Protein AF-A0A539EDE5-F1 (afdb_monomer_lite)

Radius of gyration: 13.55 Å; chains: 1; bounding box: 35×16×39 Å

pLDDT: mean 87.45, std 14.8, range [50.5, 98.12]

Secondary structure (DSSP, 8-state):
-PPPPP-EEEEEE--SS--HHHHHHHHHHHHHHT-SEEEEEE-SS-TT--

Foldseek 3Di:
DPPDPQFEAEAEDQCPDPDVVSVVVQVCCCVVVVGPYYHYDHDPDDPPDD

Sequence (50 aa):
MPPSETRLGVLGGTFDPPHNGHLLMARKAREMLGLDEVLFVPVLRPSHKA

Structure (mmCIF, N/CA/C/O backbone):
data_AF-A0A539EDE5-F1
#
_entry.id   AF-A0A539EDE5-F1
#
loop_
_atom_site.group_PDB
_atom_site.id
_atom_site.type_symbol
_atom_site.label_atom_id
_atom_site.label_alt_id
_atom_site.label_comp_id
_atom_site.label_asym_id
_atom_site.label_entity_id
_atom_site.label_seq_id
_atom_site.pdbx_PDB_ins_code
_atom_site.Cartn_x
_atom_site.Cartn_y
_atom_site.Cartn_z
_atom_site.occupancy
_atom_site.B_iso_or_equiv
_atom_site.auth_seq_id
_atom_site.auth_comp_id
_atom_site.auth_asym_id
_atom_site.auth_atom_id
_atom_site.pdbx_PDB_model_num
ATOM 1 N N . MET A 1 1 ? -27.539 -4.218 1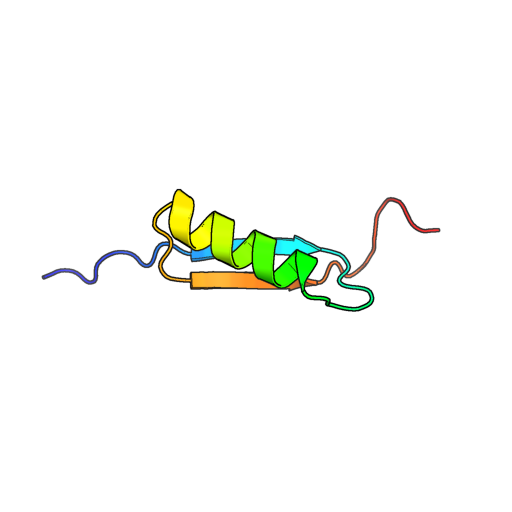5.527 1.00 53.69 1 MET A N 1
ATOM 2 C CA . MET A 1 1 ? -26.505 -3.460 14.793 1.00 53.69 1 MET A CA 1
ATOM 3 C C . MET A 1 1 ? -26.461 -4.026 13.387 1.00 53.69 1 MET A C 1
ATOM 5 O O . MET A 1 1 ? -26.211 -5.222 13.287 1.00 53.69 1 MET A O 1
ATOM 9 N N . PRO A 1 2 ? -26.775 -3.260 12.327 1.00 53.41 2 PRO A N 1
ATOM 10 C CA . PRO A 1 2 ? -26.404 -3.700 10.983 1.00 53.41 2 PRO A CA 1
ATOM 11 C C . PRO A 1 2 ? -24.874 -3.895 10.942 1.00 53.41 2 PRO A C 1
ATOM 13 O O . PRO A 1 2 ? -24.180 -3.194 11.688 1.00 53.41 2 PRO A O 1
ATOM 16 N N . PRO A 1 3 ? -24.337 -4.843 10.153 1.00 60.88 3 PRO A N 1
ATOM 17 C CA . PRO A 1 3 ? -22.893 -4.932 9.958 1.00 60.88 3 PRO A CA 1
ATOM 18 C C . PRO A 1 3 ? -22.406 -3.568 9.459 1.00 60.88 3 PRO A C 1
ATOM 20 O O . PRO A 1 3 ? -22.953 -3.037 8.494 1.00 60.88 3 PRO A O 1
ATOM 23 N N . SER A 1 4 ? -21.449 -2.957 10.159 1.00 69.44 4 SER A N 1
ATOM 24 C CA . SER A 1 4 ? -20.796 -1.746 9.667 1.00 69.44 4 SER A CA 1
ATOM 25 C C . SER A 1 4 ? -20.169 -2.081 8.317 1.00 69.44 4 SER A C 1
ATOM 27 O O . SER A 1 4 ? -19.407 -3.043 8.237 1.00 69.44 4 SER A O 1
ATOM 29 N N . GLU A 1 5 ? -20.524 -1.348 7.264 1.00 83.50 5 GLU A N 1
ATOM 30 C CA . GLU A 1 5 ? -19.973 -1.570 5.926 1.00 83.50 5 GLU A CA 1
ATOM 31 C C . GLU A 1 5 ? -18.440 -1.547 5.979 1.00 83.50 5 GLU A C 1
ATOM 33 O O . GLU A 1 5 ? -17.850 -0.550 6.396 1.00 83.50 5 GLU A O 1
ATOM 38 N N . THR A 1 6 ? -17.801 -2.649 5.576 1.00 89.44 6 THR A N 1
ATOM 39 C CA . THR A 1 6 ? -16.340 -2.751 5.525 1.00 89.44 6 THR A CA 1
ATOM 40 C C . THR A 1 6 ? -15.791 -1.734 4.530 1.00 89.44 6 THR A C 1
ATOM 42 O O . THR A 1 6 ? -16.075 -1.784 3.330 1.00 89.44 6 THR A O 1
ATOM 45 N N . ARG A 1 7 ? -14.966 -0.813 5.018 1.00 94.25 7 ARG A N 1
ATOM 46 C CA . ARG A 1 7 ? -14.272 0.191 4.217 1.00 94.25 7 ARG A CA 1
ATOM 47 C C . ARG A 1 7 ? -13.022 -0.424 3.604 1.00 94.25 7 ARG A C 1
ATOM 49 O O . ARG A 1 7 ? -11.955 -0.431 4.217 1.00 94.25 7 ARG A O 1
ATOM 56 N N . LEU A 1 8 ? -13.162 -0.934 2.385 1.00 96.00 8 LEU A N 1
ATOM 57 C CA . LEU A 1 8 ? -12.077 -1.567 1.640 1.00 96.00 8 LEU A CA 1
ATOM 58 C C . LEU A 1 8 ? -11.345 -0.563 0.735 1.00 96.00 8 LEU A C 1
ATOM 60 O O . LEU A 1 8 ? -11.947 0.053 -0.143 1.00 96.00 8 LEU A O 1
ATOM 64 N N . GLY A 1 9 ? -10.028 -0.439 0.903 1.00 96.56 9 GLY A N 1
ATOM 65 C CA . GLY A 1 9 ? -9.150 0.208 -0.075 1.00 96.56 9 GLY A CA 1
ATOM 66 C C . GLY A 1 9 ? -8.643 -0.776 -1.123 1.00 96.56 9 GLY A C 1
ATOM 67 O O . GLY A 1 9 ? -8.395 -1.939 -0.817 1.00 96.56 9 GLY A O 1
ATOM 68 N N . VAL A 1 10 ? -8.419 -0.305 -2.349 1.00 96.81 10 VAL A N 1
ATOM 69 C CA . VAL A 1 10 ? -7.814 -1.101 -3.427 1.00 96.81 10 VAL A CA 1
ATOM 70 C C . VAL A 1 10 ? -6.533 -0.416 -3.892 1.00 96.81 10 VAL A C 1
ATOM 72 O O . VAL A 1 10 ? -6.564 0.726 -4.346 1.00 96.81 10 VAL A O 1
ATOM 75 N N . LEU A 1 11 ? -5.403 -1.114 -3.781 1.00 96.75 11 LEU A N 1
ATOM 76 C CA . LEU A 1 11 ? -4.095 -0.649 -4.232 1.00 96.75 11 LEU A CA 1
ATOM 77 C C . LEU A 1 11 ? -3.657 -1.453 -5.459 1.00 96.75 11 LEU A C 1
ATOM 79 O O . LEU A 1 11 ? -3.185 -2.586 -5.349 1.00 96.75 11 LEU A O 1
ATOM 83 N N . GLY A 1 12 ? -3.820 -0.848 -6.634 1.00 94.50 12 GLY A N 1
ATOM 84 C CA . GLY A 1 12 ? -3.338 -1.397 -7.898 1.00 94.50 12 GLY A CA 1
ATOM 85 C C . GLY A 1 12 ? -1.853 -1.107 -8.127 1.00 94.50 12 GLY A C 1
ATOM 86 O O . GLY A 1 12 ? -1.382 -0.008 -7.838 1.00 94.50 12 GLY A O 1
ATOM 87 N N . GLY A 1 13 ? -1.116 -2.066 -8.684 1.00 92.38 13 GLY A N 1
ATOM 88 C CA . GLY A 1 13 ? 0.290 -1.868 -9.045 1.00 92.38 13 GLY A CA 1
ATOM 89 C C . GLY A 1 13 ? 0.895 -3.059 -9.780 1.00 92.38 13 GLY A C 1
ATOM 90 O O . GLY A 1 13 ? 0.363 -4.161 -9.734 1.00 92.38 13 GLY A O 1
ATOM 91 N N . THR A 1 14 ? 2.016 -2.860 -10.473 1.00 91.56 14 THR A N 1
ATOM 92 C CA . THR A 1 14 ? 2.743 -3.972 -11.116 1.00 91.56 14 THR A CA 1
ATOM 93 C C . THR A 1 14 ? 3.416 -4.879 -10.083 1.00 91.56 14 THR A C 1
ATOM 95 O O . THR A 1 14 ? 3.529 -6.073 -10.315 1.00 91.56 14 THR A O 1
ATOM 98 N N . PHE A 1 15 ? 3.834 -4.318 -8.939 1.00 91.31 15 PHE A N 1
ATOM 99 C CA . PHE A 1 15 ? 4.485 -5.038 -7.836 1.00 91.31 15 PHE A CA 1
ATOM 100 C C . PHE A 1 15 ? 5.609 -5.989 -8.299 1.00 91.31 15 PHE A C 1
ATOM 102 O O . PHE A 1 15 ? 5.620 -7.163 -7.948 1.00 91.31 15 PHE A O 1
ATOM 109 N N . ASP A 1 16 ? 6.563 -5.472 -9.077 1.00 86.69 16 ASP A N 1
ATOM 110 C CA . ASP A 1 16 ? 7.619 -6.238 -9.759 1.00 86.69 16 ASP A CA 1
ATOM 111 C C . ASP A 1 16 ? 9.028 -5.799 -9.290 1.00 86.69 16 ASP A C 1
ATOM 113 O O . ASP A 1 16 ? 9.670 -4.992 -9.967 1.00 86.69 16 ASP A O 1
ATOM 117 N N . PRO A 1 17 ? 9.510 -6.244 -8.107 1.00 92.00 17 PRO A N 1
ATOM 118 C CA . PRO A 1 17 ? 8.826 -7.050 -7.089 1.00 92.00 17 PRO A CA 1
ATOM 119 C C . PRO A 1 17 ? 8.090 -6.197 -6.027 1.00 92.00 17 PRO A C 1
ATOM 121 O O . PRO A 1 17 ? 8.303 -4.983 -5.915 1.00 92.00 17 PRO A O 1
ATOM 124 N N . PRO A 1 18 ? 7.242 -6.803 -5.176 1.00 93.69 18 PRO A N 1
ATOM 125 C CA . PRO A 1 18 ? 6.724 -6.131 -3.989 1.00 93.69 18 PRO A CA 1
ATOM 126 C C . PRO A 1 18 ? 7.876 -5.733 -3.049 1.00 93.69 18 PRO A C 1
ATOM 128 O O . PRO A 1 18 ? 8.871 -6.441 -2.928 1.00 93.69 18 PRO A O 1
ATOM 131 N N . HIS A 1 19 ? 7.744 -4.600 -2.356 1.00 95.88 19 HIS A N 1
ATOM 132 C CA . HIS A 1 19 ? 8.768 -4.097 -1.434 1.00 95.88 19 HIS A CA 1
ATOM 133 C C . HIS A 1 19 ? 8.133 -3.198 -0.364 1.00 95.88 19 HIS A C 1
ATOM 135 O O . HIS A 1 19 ? 6.954 -2.845 -0.449 1.00 95.88 19 HIS A O 1
ATOM 141 N N . ASN A 1 20 ? 8.923 -2.777 0.630 1.00 97.69 20 ASN A N 1
ATOM 142 C CA . ASN A 1 20 ? 8.442 -2.015 1.794 1.00 97.69 20 ASN A CA 1
ATOM 143 C C . ASN A 1 20 ? 7.749 -0.688 1.449 1.00 97.69 20 ASN A C 1
ATOM 145 O O . ASN A 1 20 ? 6.933 -0.206 2.229 1.00 97.69 20 ASN A O 1
ATOM 149 N N . GLY A 1 21 ? 8.031 -0.110 0.280 1.00 96.81 21 GLY A N 1
ATOM 150 C CA . GLY A 1 21 ? 7.351 1.095 -0.195 1.00 96.81 21 GLY A CA 1
ATOM 151 C C . GLY A 1 21 ? 5.872 0.835 -0.478 1.00 96.81 21 GLY A C 1
ATOM 152 O O . GLY A 1 21 ? 5.021 1.594 -0.024 1.00 96.81 21 GLY A O 1
ATOM 153 N N . HIS A 1 22 ? 5.551 -0.285 -1.133 1.00 97.25 22 HIS A N 1
ATOM 154 C CA . HIS A 1 22 ? 4.168 -0.703 -1.379 1.00 97.25 22 HIS A CA 1
ATOM 155 C C . HIS A 1 22 ? 3.406 -0.943 -0.067 1.00 97.25 22 HIS A C 1
ATOM 157 O O . HIS A 1 22 ? 2.277 -0.479 0.090 1.00 97.25 22 HIS A O 1
ATOM 163 N N . LEU A 1 23 ? 4.050 -1.600 0.903 1.00 96.94 23 LEU A N 1
ATOM 164 C CA . LEU A 1 23 ? 3.465 -1.847 2.225 1.00 96.94 23 LEU A CA 1
ATOM 165 C C . LEU A 1 23 ? 3.224 -0.548 2.998 1.00 96.94 23 LEU A C 1
ATOM 167 O O . LEU A 1 23 ? 2.169 -0.370 3.607 1.00 96.94 23 LEU A O 1
ATOM 171 N N . LEU A 1 24 ? 4.184 0.379 2.954 1.00 98.06 24 LEU A N 1
ATOM 172 C CA . LEU A 1 24 ? 4.055 1.675 3.606 1.00 98.06 24 LEU A CA 1
ATOM 173 C C . LEU A 1 24 ? 2.905 2.490 3.007 1.00 98.06 24 LEU A C 1
ATOM 175 O O . LEU A 1 24 ? 2.133 3.069 3.769 1.00 98.06 24 LEU A O 1
ATOM 179 N N . MET A 1 25 ? 2.763 2.501 1.678 1.00 96.69 25 MET A N 1
ATOM 180 C CA . MET A 1 25 ? 1.660 3.189 0.999 1.00 96.69 25 MET A CA 1
ATOM 181 C C . MET A 1 25 ? 0.300 2.624 1.413 1.00 96.69 25 MET A C 1
ATOM 183 O O . MET A 1 25 ? -0.566 3.390 1.833 1.00 96.69 25 MET A O 1
ATOM 187 N N . ALA A 1 26 ? 0.128 1.299 1.379 1.00 97.50 26 ALA A N 1
ATOM 188 C CA . ALA A 1 26 ? -1.112 0.655 1.812 1.00 97.50 26 ALA A CA 1
ATOM 189 C C . ALA A 1 26 ? -1.438 0.961 3.281 1.00 97.50 26 ALA A C 1
ATOM 191 O O . ALA A 1 26 ? -2.565 1.332 3.606 1.00 97.50 26 ALA A O 1
ATOM 192 N N . ARG A 1 27 ? -0.439 0.878 4.171 1.00 98.00 27 ARG A N 1
ATOM 193 C CA . ARG A 1 27 ? -0.614 1.188 5.596 1.00 98.00 27 ARG A CA 1
ATOM 194 C C . ARG A 1 27 ? -1.037 2.638 5.812 1.00 98.00 27 ARG A C 1
ATOM 196 O O . ARG A 1 27 ? -1.964 2.892 6.576 1.00 98.00 27 ARG A O 1
ATOM 203 N N . LYS A 1 28 ? -0.379 3.583 5.136 1.00 98.12 28 LYS A N 1
ATOM 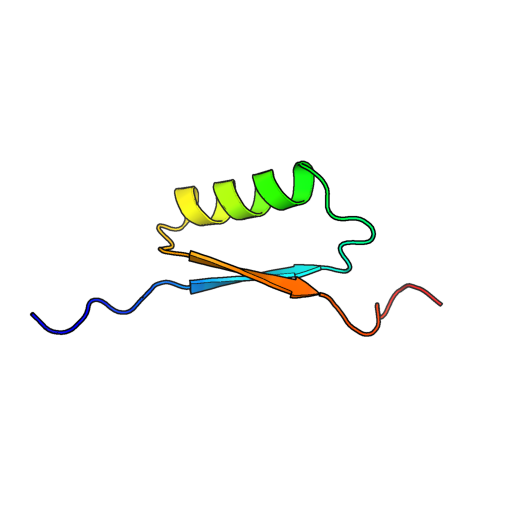204 C CA . LYS A 1 28 ? -0.706 5.008 5.241 1.00 98.12 28 LYS A CA 1
ATOM 205 C C . LYS A 1 28 ? -2.096 5.315 4.707 1.00 98.12 28 LYS A C 1
ATOM 207 O O . LYS A 1 28 ? -2.837 6.019 5.382 1.00 98.12 28 LYS A O 1
ATOM 212 N N . ALA A 1 29 ? -2.478 4.736 3.570 1.00 97.19 29 ALA A N 1
ATOM 213 C CA . ALA A 1 29 ? -3.835 4.855 3.049 1.00 97.19 29 ALA A CA 1
ATOM 214 C C . ALA A 1 29 ? -4.869 4.320 4.052 1.00 97.19 29 ALA A C 1
ATOM 216 O O . ALA A 1 29 ? -5.846 5.008 4.335 1.00 97.19 29 ALA A O 1
ATOM 217 N N . ARG A 1 30 ? -4.618 3.148 4.655 1.00 97.56 30 ARG A N 1
ATOM 218 C CA . ARG A 1 30 ? -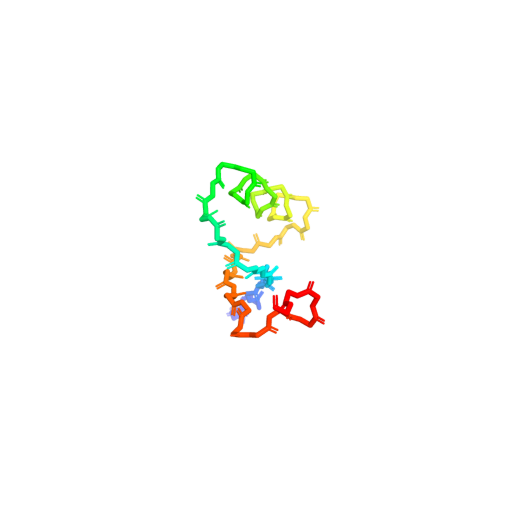5.499 2.568 5.678 1.00 97.56 30 ARG A CA 1
ATOM 21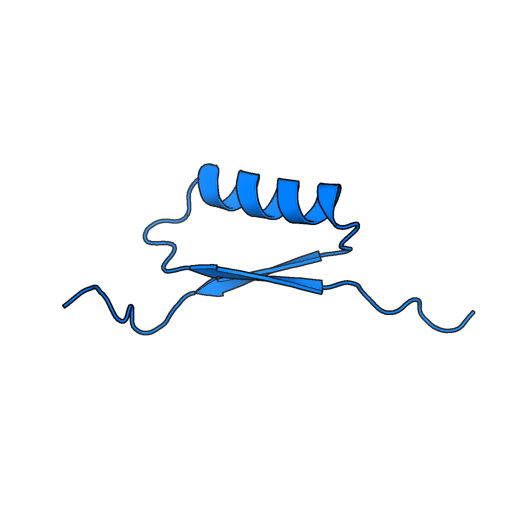9 C C . ARG A 1 30 ? -5.692 3.497 6.877 1.00 97.56 30 ARG A C 1
ATOM 221 O O . ARG A 1 30 ? -6.823 3.769 7.263 1.00 97.56 30 ARG A O 1
ATOM 228 N N . GLU A 1 31 ? -4.589 3.995 7.438 1.00 97.69 31 GLU A N 1
ATOM 229 C CA . GLU A 1 31 ? -4.584 4.883 8.610 1.00 97.69 31 GLU A CA 1
ATOM 230 C C . GLU A 1 31 ? -5.252 6.234 8.319 1.00 97.69 31 GLU A C 1
ATOM 232 O O . GLU A 1 31 ? -6.062 6.705 9.111 1.00 97.69 31 GLU A O 1
ATOM 237 N N . MET A 1 32 ? -4.927 6.860 7.186 1.00 97.62 32 MET A N 1
ATOM 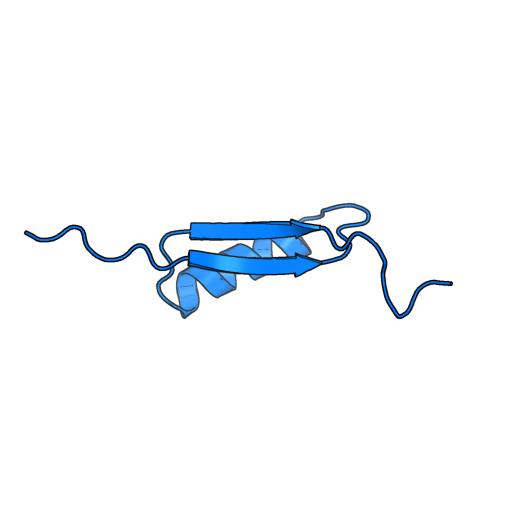238 C CA . MET A 1 32 ? -5.387 8.214 6.861 1.00 97.62 32 MET A CA 1
ATOM 239 C C . MET A 1 32 ? -6.851 8.264 6.421 1.00 97.62 32 MET A C 1
ATOM 241 O O . MET A 1 32 ? -7.507 9.281 6.623 1.00 97.62 32 MET A O 1
ATOM 245 N N . LEU A 1 33 ? -7.355 7.191 5.808 1.00 96.12 33 LEU A N 1
ATOM 246 C CA . LEU A 1 33 ? -8.712 7.137 5.258 1.00 96.12 33 LEU A CA 1
ATOM 247 C C . LEU A 1 33 ? -9.694 6.366 6.159 1.00 96.12 33 LEU A C 1
ATOM 249 O O . LEU A 1 33 ? -10.884 6.299 5.847 1.00 96.12 33 LEU A O 1
ATOM 253 N N . GLY A 1 34 ? -9.215 5.798 7.273 1.00 95.62 34 GLY A N 1
ATOM 254 C CA . GLY A 1 34 ? -10.029 4.979 8.173 1.00 95.62 34 GLY A CA 1
ATOM 255 C C . GLY A 1 34 ? -10.603 3.757 7.459 1.00 95.62 34 GLY A C 1
ATOM 256 O O . GLY A 1 34 ? -11.809 3.524 7.518 1.00 95.62 34 GLY A O 1
ATOM 257 N N . LEU A 1 35 ? -9.751 3.048 6.711 1.00 96.50 35 LEU A N 1
ATOM 258 C CA . LEU A 1 35 ? -10.116 1.808 6.026 1.00 96.50 35 LEU A CA 1
ATOM 259 C C . LEU A 1 35 ? -9.937 0.630 6.983 1.00 96.50 35 LEU A C 1
ATOM 261 O O . LEU A 1 35 ? -8.983 0.602 7.763 1.00 96.50 35 LEU A O 1
ATOM 265 N N . ASP A 1 36 ? -10.801 -0.368 6.868 1.00 95.62 36 ASP A N 1
ATOM 266 C CA . ASP A 1 36 ? -10.660 -1.620 7.610 1.00 95.62 36 ASP A CA 1
ATOM 267 C C . ASP A 1 36 ? -9.545 -2.473 6.988 1.00 95.62 36 ASP A C 1
ATOM 269 O O . ASP A 1 36 ? -8.694 -3.036 7.682 1.00 95.62 36 ASP A O 1
ATOM 273 N N . GLU A 1 37 ? -9.489 -2.495 5.653 1.00 95.44 37 GLU A N 1
ATOM 274 C CA . GLU A 1 37 ? -8.596 -3.355 4.879 1.00 95.44 37 GLU A CA 1
ATOM 275 C C . GLU A 1 37 ? -8.091 -2.665 3.605 1.00 95.44 37 GLU A C 1
ATOM 277 O O . GLU A 1 37 ? -8.698 -1.722 3.092 1.00 95.44 37 GLU A O 1
ATOM 282 N N . VAL A 1 38 ? -6.961 -3.148 3.077 1.00 97.38 38 VAL A N 1
ATOM 283 C CA . VAL A 1 38 ? -6.421 -2.729 1.776 1.00 97.38 38 VAL A CA 1
ATOM 284 C C . VAL A 1 38 ? -6.079 -3.963 0.949 1.00 97.38 38 VAL A C 1
ATOM 286 O O . VAL A 1 38 ? -5.191 -4.734 1.311 1.00 97.38 38 VAL A O 1
ATOM 289 N N . LEU A 1 39 ? -6.768 -4.124 -0.177 1.00 96.56 39 LEU A N 1
ATOM 290 C CA . LEU A 1 39 ? -6.546 -5.188 -1.144 1.00 96.56 39 LEU A CA 1
ATOM 291 C C . LEU A 1 39 ? -5.485 -4.768 -2.165 1.00 96.56 39 LEU A C 1
ATOM 293 O O . LEU A 1 39 ? -5.626 -3.748 -2.837 1.00 96.56 3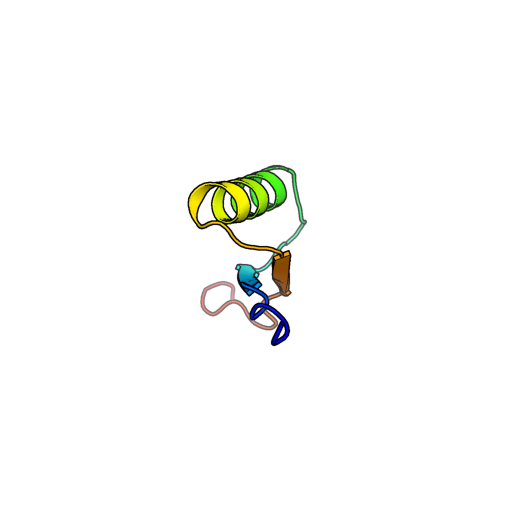9 LEU A O 1
ATOM 297 N N . PHE A 1 40 ? -4.445 -5.582 -2.320 1.00 96.00 40 PHE A N 1
ATOM 298 C CA . PHE A 1 40 ? -3.433 -5.403 -3.359 1.00 96.00 40 PHE A CA 1
ATOM 299 C C . PHE A 1 40 ? -3.884 -6.105 -4.641 1.00 96.00 40 PHE A C 1
ATOM 301 O O . PHE A 1 40 ? -4.179 -7.299 -4.618 1.00 96.00 40 PHE A O 1
ATOM 308 N N . VAL A 1 41 ? -3.911 -5.381 -5.761 1.00 95.56 41 VAL A N 1
ATOM 309 C CA . VAL A 1 41 ? -4.336 -5.918 -7.063 1.00 95.56 41 VAL A CA 1
ATOM 310 C C . VAL A 1 41 ? -3.200 -5.770 -8.080 1.00 95.56 41 VAL A C 1
ATOM 312 O O . VAL A 1 41 ? -2.941 -4.658 -8.550 1.00 95.56 41 VAL A O 1
ATOM 315 N N . PRO A 1 42 ? -2.493 -6.864 -8.422 1.00 91.81 42 PRO A N 1
ATOM 316 C CA . PRO A 1 42 ? -1.464 -6.846 -9.453 1.00 91.81 42 PRO A CA 1
ATOM 317 C C . PRO A 1 42 ? -2.033 -6.469 -10.823 1.00 91.81 42 PRO A C 1
ATOM 319 O O . PRO A 1 42 ? -3.077 -6.971 -11.241 1.00 91.81 42 PRO A O 1
ATOM 322 N N . VAL A 1 43 ? -1.330 -5.606 -11.553 1.00 87.25 43 VAL A N 1
ATOM 323 C CA . VAL A 1 43 ? -1.695 -5.245 -12.927 1.00 87.25 43 VAL A CA 1
ATOM 324 C C . VAL A 1 43 ? -1.196 -6.323 -13.892 1.00 87.25 43 VAL A C 1
ATOM 326 O O . VAL A 1 43 ? 0.003 -6.568 -13.985 1.00 87.25 43 VAL A O 1
ATOM 329 N N . LEU A 1 44 ? -2.114 -6.932 -14.653 1.00 73.06 44 LEU A N 1
ATOM 330 C CA . LEU A 1 44 ? -1.813 -8.013 -15.604 1.00 73.06 44 LEU A CA 1
ATOM 331 C C . LEU A 1 44 ? -1.014 -7.546 -16.840 1.00 73.06 44 LEU A C 1
ATOM 333 O O . LEU A 1 44 ? -0.238 -8.315 -17.399 1.00 73.06 44 LEU A O 1
ATOM 337 N N . ARG A 1 45 ? -1.212 -6.297 -17.289 1.00 67.75 45 ARG A N 1
ATOM 338 C CA . ARG A 1 45 ? -0.511 -5.675 -18.429 1.00 67.75 45 ARG A CA 1
ATOM 339 C C . ARG A 1 45 ? -0.254 -4.193 -18.143 1.00 67.75 45 ARG A C 1
ATOM 341 O O . ARG A 1 45 ? -1.205 -3.413 -18.185 1.00 67.75 45 ARG A O 1
ATOM 348 N N . PRO A 1 46 ? 0.985 -3.774 -17.839 1.00 63.88 46 PRO A N 1
ATOM 349 C CA . PRO A 1 46 ? 1.289 -2.359 -17.670 1.00 63.88 46 PRO A CA 1
ATOM 350 C C . PRO A 1 46 ? 1.116 -1.650 -19.020 1.00 63.88 46 PRO A C 1
ATOM 352 O O . PRO A 1 46 ? 1.797 -1.997 -19.977 1.00 63.88 46 PRO A O 1
ATOM 355 N N . SER A 1 47 ? 0.257 -0.630 -19.113 1.00 62.69 47 SER A N 1
ATOM 356 C CA . SER A 1 47 ? 0.077 0.149 -20.355 1.00 62.69 47 SER A CA 1
ATOM 357 C C . SER A 1 47 ? 1.339 0.908 -20.802 1.00 62.69 47 SER A C 1
ATOM 359 O O . SER A 1 47 ? 1.373 1.434 -21.908 1.00 62.69 47 SER A O 1
ATOM 361 N N . HIS A 1 48 ? 2.373 0.956 -19.952 1.00 62.75 48 HIS A N 1
ATOM 362 C CA . HIS A 1 48 ? 3.614 1.711 -20.154 1.00 62.75 48 HIS A CA 1
ATOM 363 C C . HIS A 1 48 ? 4.900 0.864 -20.103 1.00 62.75 48 HIS A C 1
ATOM 365 O O . HIS A 1 48 ? 5.989 1.433 -20.059 1.00 62.75 48 HIS A O 1
ATOM 371 N N . LYS A 1 49 ? 4.813 -0.474 -20.104 1.00 50.50 49 LYS A N 1
ATOM 372 C CA . LYS A 1 49 ? 5.979 -1.350 -20.320 1.00 50.50 49 LYS A CA 1
ATOM 373 C C . LYS A 1 49 ? 5.717 -2.192 -21.572 1.00 50.50 49 LYS A C 1
ATOM 375 O O . LYS A 1 49 ? 4.857 -3.070 -21.534 1.00 50.50 49 LYS A O 1
ATOM 380 N N . ALA A 1 50 ? 6.407 -1.845 -22.659 1.00 52.09 50 ALA A N 1
ATOM 381 C CA . ALA A 1 50 ? 6.539 -2.664 -23.864 1.00 52.09 50 ALA A CA 1
ATOM 382 C C . ALA A 1 50 ? 7.688 -3.662 -23.687 1.00 52.09 50 ALA A C 1
ATOM 384 O O . ALA A 1 50 ? 8.666 -3.289 -22.997 1.00 52.09 50 ALA A O 1
#

=== Feature glossary ===
Annotated list of the representations used here:

Nearest PDB structures. The Foldseek neighbor list gives the closest experimentally determined structures in the PDB, ranked by structural alignment. TM-score near 1 means near-identical fold; near 0.3 means only rough topology match. This is how one finds what a novel AlphaFold prediction most resembles in the solved-structure universe.

Foldseek 3Di. Foldseek's 3Di representation compresses backbone geometry into a per-residue letter drawn from a learned twenty-state alphabet. It captures the tertiary interaction pattern around each residue — which residues are packed against it in space, regardless of where they are in sequence.

Radius of gyration, Cα contacts, bounding box. Radius of gyration (Rg) is the root-mean-square distance of Cα atoms from their centroid — a single number for overall size and compactness. A globular domain of N residues has Rg ≈ 2.2·N^0.38 Å; an extended or disordered chain has a much larger Rg. The Cα contact count is the number of residue pairs whose Cα atoms are within 8 Å and are more than four positions apart in sequence — a standard proxy for tertiary packing density. The bounding box is the smallest axis-aligned box enclosing all Cα atoms.

InterPro / GO / CATH / organism. The annotation block draws on four external resources. InterPro: which protein families and domains the sequence belongs to. GO: standardized terms for what the protein does, what process it participates in, and where in the cell it acts. CATH: which structural fold it has in the CATH hierarchy. Organism: the species of origin.

mmCIF coordinates. The mmCIF block holds the 3D Cartesian coordinates of each backbone atom (N, Cα, C, O) in ångströms. mmCIF is the PDB's canonical archive format — a tagged-loop text representation of the atomic model.

pLDDT. pLDDT is the predicted lDDT-Cα score: AlphaFold's confidence that the local environment of each residue (all inter-atomic distances within 15 Å) is correctly placed. It is a per-residue number between 0 and 100, with higher meaning more reliable.

Backbone torsions (φ/ψ). φ (phi) and ψ (psi) are the two rotatable backbone dihedrals per residue: φ is the C(i-1)–N–Cα–C torsion, ψ is the N–Cα–C–N(i+1) torsion, both in degrees on (−180°, 180°]. α-helical residues cluster near (−60°, −45°); β-strand residues near (−120°, +130°). A Ramachandran plot is simply a scatter of (φ, ψ) for every residue.

B-factor. For experimental (PDB) structures, the B-factor (temperature factor) quantifies the positional spread of each atom in the crystal — a combination of thermal vibration and static disorder — in units of Å². High B-factors mark flexible loops or poorly resolved regions; low B-factors mark the rigid, well-ordered core.

Secondary structure (3-state, P-SEA). SS3 is a coarse helix/strand/coil call (letters a/b/c) made by the P-SEA algorithm from inter-Cα distances and dihedrals. It is less detailed than DSSP but needs only Cα positions.

Predicted aligned error. Predicted aligned error is AlphaFold's pairwise confidence. Unlike pLDDT (per-residue), PAE is per-residue-pair and captures whether two parts of the structure are correctly placed relative to each other. Units are ångströms of expected positional error.

Solvent-accessible surface area. Solvent-accessible surface area (SASA) is the area in Å² traced out by the centre of a 1.4 Å probe sphere (a water molecule) rolled over the protein's van der Waals surface (Shrake–Rupley / Lee–Richards construction). Buried residues have near-zero SASA; fully exposed residues can exceed 200 Å². The total SASA scales roughly with the number of surface residues.

Secondary structure (8-state, DSSP). The SS8 string is DSSP's per-residue secondary-structure call. α-helix (H) means an i→i+4 H-bond ladder; β-strand (E) means the residue participates in a β-sheet; 3₁₀ (G) and π (I) are tighter and wider helices; T/S are turns/bends; '-' is loop.

Rendered structure images. Structure images are PyMOL renders from six orthogonal camera directions. Cartoon representation draws helices as coils and strands as arrows; sticks shows the backbone as bonds; surface shows the solvent-excluded envelope. Rainbow coloring maps sequence position to hue (blue→red, N→C); chain coloring assigns a distinct color per polypeptide.

Sequence. The amino-acid sequence is the protein's primary structure: the linear order of residues from the N-terminus to the C-terminus, written in one-letter code. Everything else here — the 3D coordinates, the secondary structure, the domain annotations — is ultimately a consequence of this string.

Contact-map, Ramachandran, and PAE plots. Three diagnostic plots accompany the record. The Cα contact map visualizes the tertiary structure as a 2D adjacency matrix (8 Å cutoff, sequence-local contacts suppressed). The Ramachandran plot shows the distribution of backbone (φ, ψ) torsions, with points in the α and β basins reflecting secondary structure content. The PAE plot shows AlphaFold's inter-residue confidence as a color matrix.